Protein AF-A0A968C131-F1 (afdb_monomer)

Nearest PDB structures (foldseek):
  8gl3-assembly1_A  TM=4.587E-01  e=3.974E+00  synthetic construct
  5och-assembly2_C  TM=3.343E-01  e=6.095E+00  Homo sapiens

pLDDT: mean 92.66, std 5.35, range [63.91, 98.19]

Mean predicted aligned error: 4.72 Å

Structure (mmCIF, N/CA/C/O backbone):
data_AF-A0A968C131-F1
#
_entry.id   AF-A0A968C131-F1
#
loop_
_atom_site.group_PDB
_atom_site.id
_atom_site.type_symbol
_atom_site.label_atom_id
_atom_site.label_alt_id
_atom_site.label_comp_id
_atom_site.label_asym_id
_atom_site.label_entity_id
_atom_site.label_seq_id
_atom_site.pdbx_PDB_ins_code
_atom_site.Cartn_x
_atom_site.Cartn_y
_atom_site.Cartn_z
_atom_site.occupancy
_atom_site.B_iso_or_equiv
_atom_site.auth_seq_id
_atom_site.auth_comp_id
_atom_site.auth_asym_id
_atom_site.auth_atom_id
_atom_site.pdbx_PDB_model_num
ATOM 1 N N . MET A 1 1 ? 24.193 -21.769 -0.232 1.00 63.91 1 MET A N 1
ATOM 2 C CA . MET A 1 1 ? 23.272 -20.614 -0.210 1.00 63.91 1 MET A CA 1
ATOM 3 C C . MET A 1 1 ? 24.079 -19.351 -0.426 1.00 63.91 1 MET A C 1
ATOM 5 O O . MET A 1 1 ? 25.082 -19.165 0.255 1.00 63.91 1 MET A O 1
ATOM 9 N N . THR A 1 2 ? 23.688 -18.513 -1.377 1.00 88.88 2 THR A N 1
ATOM 10 C CA . THR A 1 2 ? 24.315 -17.201 -1.596 1.00 88.88 2 THR A CA 1
ATOM 11 C C . THR A 1 2 ? 23.949 -16.236 -0.457 1.00 88.88 2 THR A C 1
ATOM 13 O O . THR A 1 2 ? 22.943 -16.427 0.228 1.00 88.88 2 THR A O 1
ATOM 16 N N . ARG A 1 3 ? 24.737 -15.169 -0.236 1.00 86.69 3 ARG A N 1
ATOM 17 C CA . ARG A 1 3 ? 24.415 -14.142 0.787 1.00 86.69 3 ARG A CA 1
ATOM 18 C C . ARG A 1 3 ? 23.004 -13.564 0.605 1.00 86.69 3 ARG A C 1
ATOM 20 O O . ARG A 1 3 ? 22.317 -13.287 1.584 1.00 86.69 3 ARG A O 1
ATOM 27 N N . LEU A 1 4 ? 22.567 -13.436 -0.647 1.00 84.56 4 LEU A N 1
ATOM 28 C CA . LEU A 1 4 ? 21.263 -12.893 -1.026 1.00 84.56 4 LEU A CA 1
ATOM 29 C C . LEU A 1 4 ? 20.113 -13.856 -0.681 1.00 84.56 4 LEU A C 1
ATOM 31 O O . LEU A 1 4 ? 19.063 -13.423 -0.214 1.00 84.56 4 LEU A O 1
ATOM 35 N N . GLU A 1 5 ? 20.330 -15.166 -0.817 1.00 86.06 5 GLU A N 1
ATOM 36 C CA . GLU A 1 5 ? 19.371 -16.190 -0.381 1.00 86.06 5 GLU A CA 1
ATOM 37 C C . GLU A 1 5 ? 19.232 -16.251 1.139 1.00 86.06 5 GLU A C 1
ATOM 39 O O . GLU A 1 5 ? 18.123 -16.414 1.638 1.00 86.06 5 GLU A O 1
ATOM 44 N N . ILE A 1 6 ? 20.331 -16.090 1.884 1.00 88.94 6 ILE A N 1
ATOM 45 C CA . ILE A 1 6 ? 20.292 -16.052 3.354 1.00 88.94 6 ILE A CA 1
ATOM 46 C C . ILE A 1 6 ? 19.500 -14.828 3.825 1.00 88.94 6 ILE A C 1
ATOM 48 O O . ILE A 1 6 ? 18.618 -14.959 4.675 1.00 88.94 6 ILE A O 1
ATOM 52 N N . LEU A 1 7 ? 19.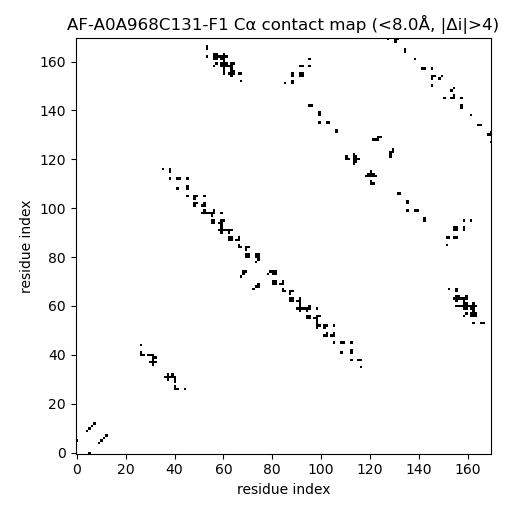770 -13.655 3.243 1.00 88.62 7 LEU A N 1
ATOM 53 C CA . LEU A 1 7 ? 19.018 -12.434 3.535 1.00 88.62 7 LEU A CA 1
ATOM 54 C C . LEU A 1 7 ? 17.524 -12.624 3.265 1.00 88.62 7 LEU A C 1
ATOM 56 O O . LEU A 1 7 ? 16.704 -12.414 4.156 1.00 88.62 7 LEU A O 1
ATOM 60 N N . ARG A 1 8 ? 17.173 -13.089 2.063 1.00 88.81 8 ARG A N 1
ATOM 61 C CA . ARG A 1 8 ? 15.778 -13.261 1.649 1.00 88.81 8 ARG A CA 1
ATOM 62 C C . ARG A 1 8 ? 15.033 -14.316 2.462 1.00 88.81 8 ARG A C 1
ATOM 64 O O . ARG A 1 8 ? 13.896 -14.083 2.845 1.00 88.81 8 ARG A O 1
ATOM 71 N N . ASN A 1 9 ? 15.646 -15.473 2.699 1.00 90.75 9 ASN A N 1
ATOM 72 C CA . ASN A 1 9 ? 14.935 -16.636 3.231 1.00 90.75 9 ASN A CA 1
ATOM 73 C C . ASN A 1 9 ? 15.041 -16.770 4.756 1.00 90.75 9 ASN A C 1
ATOM 75 O O . ASN A 1 9 ? 14.271 -17.523 5.343 1.00 90.75 9 ASN A O 1
ATOM 79 N N . ARG A 1 10 ? 15.999 -16.094 5.405 1.00 89.81 10 ARG A N 1
ATOM 80 C CA . ARG A 1 10 ? 16.173 -16.152 6.867 1.00 89.81 10 ARG A CA 1
ATOM 81 C C . ARG A 1 10 ? 16.062 -14.787 7.518 1.00 89.81 10 ARG A C 1
ATOM 83 O O . ARG A 1 10 ? 15.269 -14.631 8.437 1.00 89.81 10 ARG A O 1
ATOM 90 N N . VAL A 1 11 ? 16.819 -13.800 7.043 1.00 92.50 11 VAL A N 1
ATOM 91 C CA . VAL A 1 11 ? 16.893 -12.498 7.726 1.00 92.50 11 VAL A CA 1
ATOM 92 C C . VAL A 1 11 ? 15.590 -11.716 7.585 1.00 92.50 11 VAL A C 1
ATOM 94 O O . VAL A 1 11 ? 15.062 -11.269 8.596 1.00 92.50 11 VAL A O 1
ATOM 97 N N . LEU A 1 12 ? 15.038 -11.582 6.373 1.00 90.44 12 LEU A N 1
ATOM 98 C CA . LEU A 1 12 ? 13.797 -10.826 6.159 1.00 90.44 12 LEU A CA 1
ATOM 99 C C . LEU A 1 12 ? 12.588 -11.418 6.909 1.00 90.44 12 LEU A C 1
ATOM 101 O O . LEU A 1 12 ? 11.892 -10.643 7.561 1.00 90.44 12 LEU A O 1
ATOM 105 N N . PRO A 1 13 ? 12.337 -12.745 6.903 1.00 92.50 13 PRO A N 1
ATOM 106 C CA . PRO A 1 13 ? 11.244 -13.320 7.684 1.00 92.50 13 PRO A CA 1
ATOM 107 C C . PRO A 1 13 ? 11.437 -13.139 9.189 1.00 92.50 13 PRO A C 1
ATOM 109 O O . PRO A 1 13 ? 10.495 -12.764 9.879 1.00 92.50 13 PRO A O 1
ATOM 112 N N . VAL A 1 14 ? 12.656 -13.350 9.703 1.00 94.69 14 VAL A N 1
ATOM 113 C CA . VAL A 1 14 ? 12.953 -13.135 11.128 1.00 94.69 14 VAL A CA 1
ATOM 114 C C . VAL A 1 14 ? 12.742 -11.672 11.502 1.00 94.69 14 VAL A C 1
ATOM 116 O O . VAL A 1 14 ? 12.096 -11.392 12.505 1.00 94.69 14 VAL A O 1
ATOM 119 N N . LEU A 1 15 ? 13.218 -10.737 10.677 1.00 94.88 15 LEU A N 1
ATOM 120 C CA . LEU A 1 15 ? 13.002 -9.310 10.889 1.00 94.88 15 LEU A CA 1
ATOM 121 C C . LEU A 1 15 ? 11.507 -8.969 10.892 1.00 94.88 15 LEU A C 1
ATOM 123 O O . LEU A 1 15 ? 11.061 -8.252 11.779 1.00 94.88 15 LEU A O 1
ATOM 127 N N . ALA A 1 16 ? 10.725 -9.513 9.957 1.00 91.19 16 ALA A N 1
ATOM 128 C CA . ALA A 1 16 ? 9.278 -9.312 9.920 1.00 91.19 16 ALA A CA 1
ATOM 129 C C . ALA A 1 16 ? 8.594 -9.831 11.197 1.00 91.19 16 ALA A C 1
ATOM 131 O O . ALA A 1 16 ? 7.770 -9.124 11.772 1.00 91.19 16 ALA A O 1
ATOM 132 N N . VAL A 1 17 ? 8.975 -11.018 11.684 1.00 95.19 17 VAL A N 1
ATOM 133 C CA . VAL A 1 17 ? 8.458 -11.583 12.943 1.00 95.19 17 VAL A CA 1
ATOM 134 C C . VAL A 1 17 ? 8.838 -10.713 14.140 1.00 95.19 17 VAL A C 1
ATOM 136 O O . VAL A 1 17 ? 7.990 -10.439 14.985 1.00 95.19 17 VAL A O 1
ATOM 139 N N . VAL A 1 18 ? 10.084 -10.236 14.208 1.00 96.44 18 VAL A N 1
ATOM 140 C CA . VAL A 1 18 ? 10.550 -9.354 15.289 1.00 96.44 18 VAL A CA 1
ATOM 141 C C . VAL A 1 18 ? 9.798 -8.024 15.274 1.00 96.44 18 VAL A C 1
ATOM 143 O O . VAL A 1 18 ? 9.301 -7.599 16.313 1.00 96.44 18 VAL A O 1
ATOM 146 N N . LEU A 1 19 ? 9.657 -7.384 14.110 1.00 94.50 19 LEU A N 1
ATOM 147 C CA . LEU A 1 19 ? 8.907 -6.133 13.972 1.00 94.50 19 LEU A CA 1
ATOM 148 C C . LEU A 1 19 ? 7.429 -6.317 14.333 1.00 94.50 19 LEU A C 1
ATOM 150 O O . LEU A 1 19 ? 6.850 -5.464 15.001 1.00 94.50 19 LEU A O 1
ATOM 154 N N . PHE A 1 20 ? 6.831 -7.446 13.953 1.00 92.94 20 PHE A N 1
ATOM 155 C CA . PHE A 1 20 ? 5.462 -7.774 14.334 1.00 92.94 20 PHE A CA 1
ATOM 156 C C . PHE A 1 20 ? 5.321 -7.997 15.848 1.00 92.94 20 PHE A C 1
ATOM 158 O O . PHE A 1 20 ? 4.397 -7.469 16.461 1.00 92.94 20 PHE A O 1
ATOM 165 N N . ALA A 1 21 ? 6.258 -8.706 16.482 1.00 95.31 21 ALA A N 1
ATOM 166 C CA . ALA A 1 21 ? 6.269 -8.885 17.933 1.00 95.31 21 ALA A CA 1
ATOM 167 C C . ALA A 1 21 ? 6.432 -7.549 18.679 1.00 95.31 21 ALA A C 1
ATOM 169 O O . ALA A 1 21 ? 5.754 -7.318 19.678 1.00 95.31 21 ALA A O 1
ATOM 170 N N . LEU A 1 22 ? 7.280 -6.648 18.171 1.00 95.38 22 LEU A N 1
ATOM 171 C CA . LEU A 1 22 ? 7.435 -5.295 18.710 1.00 95.38 22 LEU A CA 1
ATOM 172 C C . LEU A 1 22 ? 6.153 -4.468 18.565 1.00 95.38 22 LEU A C 1
ATOM 174 O O . LEU A 1 22 ? 5.767 -3.792 19.516 1.00 95.38 22 LEU A O 1
ATOM 178 N N . LEU A 1 23 ? 5.466 -4.561 17.422 1.00 92.69 23 LEU A N 1
ATOM 179 C CA . LEU A 1 23 ? 4.158 -3.936 17.228 1.00 92.69 23 LEU A CA 1
ATOM 180 C C . LEU A 1 23 ? 3.145 -4.448 18.262 1.00 92.69 23 LEU A C 1
ATOM 182 O O . LEU A 1 23 ? 2.491 -3.641 18.917 1.00 92.69 23 LEU A O 1
ATOM 186 N N . LEU A 1 24 ? 3.039 -5.768 18.453 1.00 93.75 24 LEU A N 1
ATOM 187 C CA . LEU A 1 24 ? 2.142 -6.352 19.457 1.00 93.75 24 LEU A CA 1
ATOM 188 C C . LEU A 1 24 ? 2.486 -5.878 20.871 1.00 93.75 24 LEU A C 1
ATOM 190 O O . LEU A 1 24 ? 1.591 -5.498 21.625 1.00 93.75 24 LEU A O 1
ATOM 194 N N . LEU A 1 25 ? 3.775 -5.852 21.216 1.00 95.06 25 LEU A N 1
ATOM 195 C CA . LEU A 1 25 ? 4.245 -5.350 22.502 1.00 95.06 25 LEU A CA 1
ATOM 196 C C . LEU A 1 25 ? 3.827 -3.889 22.710 1.00 95.06 25 LEU A C 1
ATOM 198 O O . LEU A 1 25 ? 3.282 -3.554 23.759 1.00 95.06 25 LEU A O 1
ATOM 202 N N . TRP A 1 26 ? 4.020 -3.031 21.707 1.00 93.06 26 TRP A N 1
ATOM 203 C CA . TRP A 1 26 ? 3.604 -1.629 21.761 1.00 93.06 26 TRP A CA 1
ATOM 204 C C . TRP A 1 26 ? 2.095 -1.471 21.930 1.00 93.06 26 TRP A C 1
ATOM 206 O O . TRP A 1 26 ? 1.658 -0.679 22.760 1.00 93.06 26 TRP A O 1
ATOM 216 N N . VAL A 1 27 ? 1.293 -2.250 21.204 1.00 92.56 27 VAL A N 1
ATOM 217 C CA . VAL A 1 27 ? -0.171 -2.230 21.336 1.00 92.56 27 VAL A CA 1
ATOM 218 C C . VAL A 1 27 ? -0.597 -2.645 22.745 1.00 92.56 27 VAL A C 1
ATOM 220 O O . VAL A 1 27 ? -1.458 -2.003 23.343 1.00 92.56 27 VAL A O 1
ATOM 223 N N . VAL A 1 28 ? 0.022 -3.681 23.317 1.00 92.12 28 VAL A N 1
ATOM 224 C CA . VAL A 1 28 ? -0.281 -4.132 24.683 1.00 92.12 28 VAL A CA 1
ATOM 225 C C . VAL A 1 28 ? 0.093 -3.065 25.713 1.00 92.12 28 VAL A C 1
ATOM 227 O O . VAL A 1 28 ? -0.718 -2.779 26.595 1.00 92.12 28 VAL A O 1
ATOM 230 N N . LEU A 1 29 ? 1.266 -2.442 25.574 1.00 93.62 29 LEU A N 1
ATOM 231 C CA . LEU A 1 29 ? 1.776 -1.427 26.502 1.00 93.62 29 LEU A CA 1
ATOM 232 C C . LEU A 1 29 ? 1.134 -0.043 26.335 1.00 93.62 29 LEU A C 1
ATOM 234 O O . LEU A 1 29 ? 1.233 0.774 27.250 1.00 93.62 29 LEU A O 1
ATOM 238 N N . ALA A 1 30 ? 0.479 0.234 25.205 1.00 91.25 30 ALA A N 1
ATOM 239 C CA . ALA A 1 30 ? -0.197 1.505 24.980 1.00 91.25 30 ALA A CA 1
ATOM 240 C C . ALA A 1 30 ? -1.236 1.779 26.090 1.00 91.25 30 ALA A C 1
ATOM 242 O O . ALA A 1 30 ? -1.940 0.853 26.517 1.00 91.25 30 ALA A O 1
ATOM 243 N N . PRO A 1 31 ? -1.355 3.028 26.573 1.00 91.06 31 PRO A N 1
ATOM 244 C CA . PRO A 1 31 ? -2.298 3.366 27.630 1.00 91.06 31 PRO A CA 1
ATOM 245 C C . PRO A 1 31 ? -3.745 3.249 27.136 1.00 91.06 31 PRO A C 1
ATOM 247 O O . PRO A 1 31 ? -4.054 3.530 25.979 1.00 91.06 31 PRO A O 1
ATOM 250 N N . SER A 1 32 ? -4.639 2.825 28.027 1.00 92.19 32 SER A N 1
ATOM 251 C CA . SER A 1 32 ? -6.086 2.859 27.799 1.00 92.19 32 SER A CA 1
ATOM 252 C C . SER A 1 32 ? -6.656 4.235 28.139 1.00 92.19 32 SER A C 1
ATOM 254 O O . SER A 1 32 ? -6.241 4.841 29.127 1.00 92.19 32 SER A O 1
ATOM 256 N N . GLU A 1 33 ? -7.652 4.693 27.385 1.00 91.88 33 GLU A N 1
ATOM 257 C CA . GLU A 1 33 ? -8.360 5.946 27.675 1.00 91.88 33 GLU A CA 1
ATOM 258 C C . GLU A 1 33 ? -9.634 5.729 28.498 1.00 91.88 33 GLU A C 1
ATOM 260 O O . GLU A 1 33 ? -10.235 4.658 28.477 1.00 91.88 33 GLU A O 1
ATOM 265 N N . THR A 1 34 ? -10.100 6.775 29.183 1.00 88.31 34 THR A N 1
ATOM 266 C CA . THR A 1 34 ? -11.293 6.724 30.045 1.00 88.31 34 THR A CA 1
ATOM 267 C C . THR A 1 34 ? -12.597 6.472 29.287 1.00 88.31 34 THR A C 1
ATOM 269 O O . THR A 1 34 ? -13.509 5.879 29.853 1.00 88.31 34 THR A O 1
ATOM 272 N N . ARG A 1 35 ? -12.704 6.902 28.020 1.00 88.19 35 ARG A N 1
ATOM 273 C CA . ARG A 1 35 ? -13.924 6.728 27.207 1.00 88.19 35 ARG A CA 1
ATOM 274 C C . ARG A 1 35 ? -13.952 5.412 26.434 1.00 88.19 35 ARG A C 1
ATOM 276 O O . ARG A 1 35 ? -14.957 4.715 26.452 1.00 88.19 35 ARG A O 1
ATOM 283 N N . LEU A 1 36 ? -12.860 5.096 25.738 1.00 86.00 36 LEU A N 1
ATOM 284 C CA . LEU A 1 36 ? -12.769 3.944 24.830 1.00 86.00 36 LEU A CA 1
ATOM 285 C C . LEU A 1 36 ? -12.125 2.711 25.481 1.00 86.00 36 LEU A C 1
ATOM 287 O O . LEU A 1 36 ? -12.113 1.629 24.891 1.00 86.00 36 LEU A O 1
ATOM 291 N N . GLY A 1 37 ? -11.560 2.851 26.682 1.00 92.56 37 GLY A N 1
ATOM 292 C CA . GLY A 1 37 ? -10.843 1.777 27.356 1.00 92.56 37 GLY A CA 1
ATOM 293 C C . GLY A 1 37 ? -9.706 1.243 26.488 1.00 92.56 37 GLY A C 1
ATOM 294 O O . GLY A 1 37 ? -8.890 1.999 25.960 1.00 92.56 37 GLY A O 1
ATOM 295 N N . ASN A 1 38 ? -9.669 -0.078 26.311 1.00 92.69 38 ASN A N 1
ATOM 296 C CA . ASN A 1 38 ? -8.674 -0.749 25.474 1.00 92.69 38 ASN A CA 1
ATOM 297 C C . ASN A 1 38 ? -8.946 -0.634 23.964 1.00 92.69 38 ASN A C 1
ATOM 299 O O . ASN A 1 38 ? -8.032 -0.896 23.184 1.00 92.69 38 ASN A O 1
ATOM 303 N N . LEU A 1 39 ? -10.147 -0.227 23.528 1.00 92.69 39 LEU A N 1
ATOM 304 C CA . LEU A 1 39 ? -10.456 -0.102 22.096 1.00 92.69 39 LEU A CA 1
ATOM 305 C C . LEU A 1 39 ? -9.622 0.990 21.418 1.00 92.69 39 LEU A C 1
ATOM 307 O O . LEU A 1 39 ? -9.291 0.856 20.242 1.00 92.69 39 LEU A O 1
ATOM 311 N N . VAL A 1 40 ? -9.197 2.018 22.165 1.00 92.69 40 VAL A N 1
ATOM 312 C CA . VAL A 1 40 ? -8.322 3.087 21.650 1.00 92.69 40 VAL A CA 1
ATOM 313 C C . VAL A 1 40 ? -7.026 2.537 21.041 1.00 92.69 40 VAL A C 1
ATOM 315 O O . VAL A 1 40 ? -6.511 3.069 20.063 1.00 92.69 40 VAL A O 1
ATOM 318 N N . LYS A 1 41 ? -6.537 1.399 21.546 1.00 93.44 41 LYS A N 1
ATOM 319 C CA . LYS A 1 41 ? -5.335 0.731 21.035 1.00 93.44 41 LYS A CA 1
ATOM 320 C C . LYS A 1 41 ? -5.518 0.280 19.586 1.00 93.44 41 LYS A C 1
ATOM 322 O O . LYS A 1 41 ? -4.603 0.417 18.778 1.00 93.44 41 LYS A O 1
ATOM 327 N N . LEU A 1 42 ? -6.711 -0.208 19.240 1.00 92.50 42 LEU A N 1
ATOM 328 C CA . LEU A 1 42 ? -7.057 -0.572 17.865 1.00 92.50 42 LEU A CA 1
ATOM 329 C C . LEU A 1 42 ? -7.195 0.669 16.978 1.00 92.50 42 LEU A C 1
ATOM 331 O O . LEU A 1 42 ? -6.776 0.629 15.825 1.00 92.50 42 LEU A O 1
ATOM 335 N N . VAL A 1 43 ? -7.703 1.781 17.521 1.00 91.88 43 VAL A N 1
ATOM 336 C CA . VAL A 1 43 ? -7.761 3.072 16.814 1.00 91.88 43 VAL A CA 1
ATOM 337 C C . VAL A 1 43 ? -6.352 3.556 16.449 1.00 91.88 43 VAL A C 1
ATOM 339 O O . VAL A 1 43 ? -6.131 3.995 15.321 1.00 91.88 43 VAL A O 1
ATOM 342 N N . PHE A 1 44 ? -5.370 3.410 17.345 1.00 92.62 44 PHE A N 1
ATOM 343 C CA . PHE A 1 44 ? -3.974 3.746 17.042 1.00 92.62 44 PHE A CA 1
ATOM 344 C C . PHE A 1 44 ? -3.393 2.875 15.925 1.00 92.62 44 PHE A C 1
ATOM 346 O O . PHE A 1 44 ? -2.773 3.402 15.001 1.00 92.62 44 PHE A O 1
ATOM 353 N N . VAL A 1 45 ? -3.627 1.558 15.966 1.00 94.19 45 VAL A N 1
ATOM 354 C CA . VAL A 1 45 ? -3.190 0.643 14.897 1.00 94.19 45 VAL A CA 1
ATOM 355 C C . VAL A 1 45 ? -3.856 1.002 13.570 1.00 94.19 45 VAL A C 1
ATOM 357 O O . VAL A 1 45 ? -3.183 1.064 12.546 1.00 94.19 45 VAL A O 1
ATOM 360 N N . HIS A 1 46 ? -5.157 1.286 13.580 1.00 93.56 46 HIS A N 1
ATOM 361 C CA . HIS A 1 46 ? -5.895 1.749 12.410 1.00 93.56 46 HIS A CA 1
ATOM 362 C C . HIS A 1 46 ? -5.273 3.016 11.805 1.00 93.56 46 HIS A C 1
ATOM 364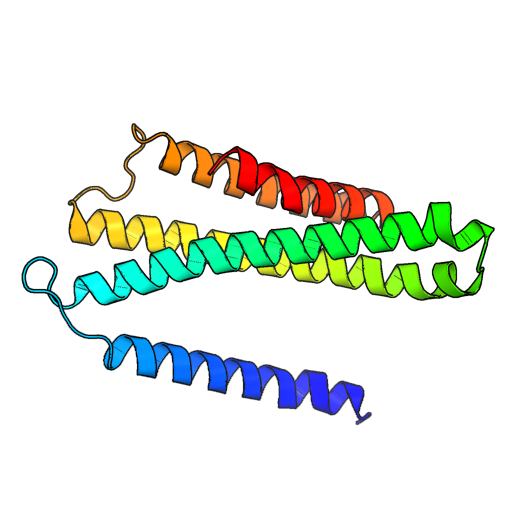 O O . HIS A 1 46 ? -4.976 3.036 10.611 1.00 93.56 46 HIS A O 1
ATOM 370 N N . GLY A 1 47 ? -5.005 4.037 12.625 1.00 93.62 47 GLY A N 1
ATOM 371 C CA . GLY A 1 47 ? -4.349 5.265 12.172 1.00 93.62 47 GLY A CA 1
ATOM 372 C C . GLY A 1 47 ? -2.957 5.005 11.589 1.00 93.62 47 GLY A C 1
ATOM 373 O O . GLY A 1 47 ? -2.626 5.510 10.518 1.00 93.62 47 GLY A O 1
ATOM 374 N N . ALA A 1 48 ? -2.158 4.158 12.242 1.00 95.12 48 ALA A N 1
ATOM 375 C CA . ALA A 1 48 ? -0.835 3.775 11.753 1.00 95.12 48 ALA A CA 1
ATOM 376 C C . ALA A 1 48 ? -0.892 3.026 10.410 1.00 95.12 48 ALA A C 1
ATOM 378 O O . ALA A 1 48 ? -0.013 3.214 9.566 1.00 95.12 48 ALA A O 1
ATOM 379 N N . LEU A 1 49 ? -1.921 2.203 10.1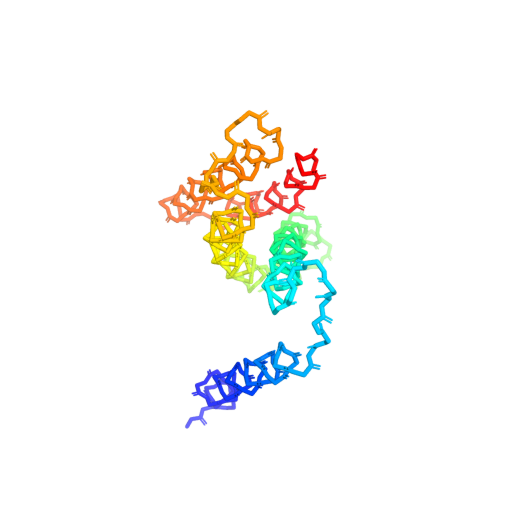87 1.00 96.31 49 LEU A N 1
ATOM 380 C CA . LEU A 1 49 ? -2.119 1.478 8.933 1.00 96.31 49 LEU A CA 1
ATOM 381 C C . LEU A 1 49 ? -2.423 2.419 7.761 1.00 96.31 49 LEU A C 1
ATOM 383 O O . LEU A 1 49 ? -1.869 2.199 6.686 1.00 96.31 49 LEU A O 1
ATOM 387 N N . VAL A 1 50 ? -3.215 3.483 7.963 1.00 95.88 50 VAL A N 1
ATOM 388 C CA . VAL A 1 50 ? -3.452 4.513 6.925 1.00 95.88 50 VAL A CA 1
ATOM 389 C C . VAL A 1 50 ? -2.129 5.105 6.462 1.00 95.88 50 VAL A C 1
ATOM 391 O O . VAL A 1 50 ? -1.798 5.048 5.279 1.00 95.88 50 VAL A O 1
ATOM 394 N N . TRP A 1 51 ? -1.339 5.624 7.406 1.00 96.62 51 TRP A N 1
ATOM 395 C CA . TRP A 1 51 ? -0.055 6.256 7.100 1.00 96.62 51 TRP A CA 1
ATOM 396 C C . TRP A 1 51 ? 0.924 5.276 6.464 1.00 96.62 51 TRP A C 1
ATOM 398 O O . TRP A 1 51 ? 1.595 5.618 5.495 1.00 96.62 51 TRP A O 1
ATOM 408 N N . SER A 1 52 ? 0.973 4.041 6.962 1.00 96.56 52 SER A N 1
ATOM 409 C CA . SER A 1 52 ? 1.825 2.995 6.394 1.00 96.56 52 SER A CA 1
ATOM 410 C C . SER A 1 52 ? 1.416 2.649 4.960 1.00 96.56 52 SER A C 1
ATOM 412 O O . SER A 1 52 ? 2.281 2.477 4.105 1.00 96.56 52 SER A O 1
ATOM 414 N N . GLY A 1 53 ? 0.112 2.583 4.676 1.00 96.81 53 GLY A N 1
ATOM 415 C CA . GLY A 1 53 ? -0.418 2.341 3.337 1.00 96.81 53 GLY A CA 1
ATOM 416 C C . GLY A 1 53 ? -0.090 3.481 2.375 1.00 96.81 53 GLY A C 1
ATOM 417 O O . GLY A 1 53 ? 0.445 3.230 1.296 1.00 96.81 53 GLY A O 1
ATOM 418 N N . LEU A 1 54 ? -0.320 4.730 2.791 1.00 97.31 54 LEU A N 1
ATOM 419 C CA . LEU A 1 54 ? 0.030 5.918 2.008 1.00 97.31 54 LEU A CA 1
ATOM 420 C C . LEU A 1 54 ? 1.536 5.988 1.725 1.00 97.31 54 LEU A C 1
ATOM 422 O O . LEU A 1 54 ? 1.937 6.189 0.582 1.00 97.31 54 LEU A O 1
ATOM 426 N N . LEU A 1 55 ? 2.383 5.747 2.731 1.00 97.69 55 LEU A N 1
ATOM 427 C CA . LEU A 1 55 ? 3.837 5.699 2.557 1.00 97.69 55 LEU A CA 1
ATOM 428 C C . LEU A 1 55 ? 4.266 4.578 1.605 1.00 97.69 55 LEU A C 1
ATOM 430 O O . LEU A 1 55 ? 5.125 4.800 0.752 1.00 97.69 55 LEU A O 1
ATOM 434 N N . ALA A 1 56 ? 3.671 3.389 1.710 1.00 97.50 56 ALA A N 1
ATOM 435 C CA . ALA A 1 56 ? 3.969 2.279 0.811 1.00 97.50 56 ALA A CA 1
ATOM 436 C C . ALA A 1 56 ? 3.581 2.605 -0.642 1.00 97.50 56 ALA A C 1
ATOM 438 O O . ALA A 1 56 ? 4.366 2.339 -1.557 1.00 97.50 56 ALA A O 1
ATOM 439 N N . PHE A 1 57 ? 2.423 3.239 -0.857 1.00 98.06 57 PHE A N 1
ATOM 440 C CA . PHE A 1 57 ? 2.025 3.751 -2.168 1.00 98.06 57 PHE A CA 1
ATOM 441 C C . PHE A 1 57 ? 3.007 4.805 -2.688 1.00 98.06 57 PHE A C 1
ATOM 443 O O . PHE A 1 57 ? 3.442 4.712 -3.836 1.00 98.06 57 PHE A O 1
ATOM 450 N N . THR A 1 58 ? 3.433 5.754 -1.849 1.00 98.19 58 THR A N 1
ATOM 451 C CA . THR A 1 58 ? 4.441 6.760 -2.214 1.00 98.19 58 THR A CA 1
ATOM 452 C C . THR A 1 58 ? 5.762 6.116 -2.624 1.00 98.19 58 THR A C 1
ATOM 454 O O . THR A 1 58 ? 6.340 6.501 -3.636 1.00 98.19 58 THR A O 1
ATOM 457 N N . ILE A 1 59 ? 6.243 5.112 -1.884 1.00 98.00 59 ILE A N 1
ATOM 458 C CA . ILE A 1 59 ? 7.477 4.386 -2.222 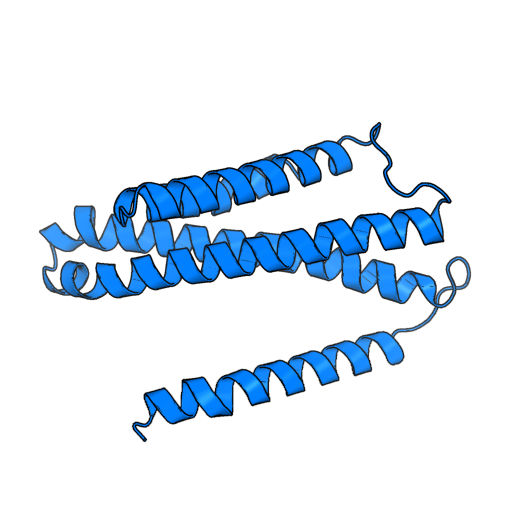1.00 98.00 59 ILE A CA 1
ATOM 459 C C . ILE A 1 59 ? 7.320 3.665 -3.564 1.00 98.00 59 ILE A C 1
ATOM 461 O O . ILE A 1 59 ? 8.221 3.734 -4.402 1.00 98.00 59 ILE A O 1
ATOM 465 N N . ALA A 1 60 ? 6.179 3.011 -3.800 1.00 97.81 60 ALA A N 1
ATOM 466 C CA . ALA A 1 60 ? 5.889 2.381 -5.083 1.00 97.81 60 ALA A CA 1
ATOM 467 C C . ALA A 1 60 ? 5.919 3.404 -6.227 1.00 97.81 60 ALA A C 1
ATOM 469 O O . ALA A 1 60 ? 6.579 3.173 -7.242 1.00 97.81 60 ALA A O 1
ATOM 470 N N . GLY A 1 61 ? 5.271 4.556 -6.042 1.00 97.69 61 GLY A N 1
ATOM 471 C CA . GLY A 1 61 ? 5.257 5.639 -7.018 1.00 97.69 61 GLY A CA 1
ATOM 472 C C . GLY A 1 61 ? 6.627 6.253 -7.264 1.00 97.69 61 GLY A C 1
ATOM 473 O O . GLY A 1 61 ? 7.003 6.448 -8.416 1.00 97.69 61 GLY A O 1
ATOM 474 N N . ALA A 1 62 ? 7.421 6.474 -6.218 1.00 97.69 62 ALA A N 1
ATOM 475 C CA . ALA A 1 62 ? 8.787 6.967 -6.341 1.00 97.69 62 ALA A CA 1
ATOM 476 C C . ALA A 1 62 ? 9.667 5.986 -7.128 1.00 97.69 62 ALA A C 1
ATOM 478 O O . ALA A 1 62 ? 10.365 6.394 -8.053 1.00 97.69 62 ALA A O 1
ATOM 479 N N . LEU A 1 63 ? 9.598 4.684 -6.828 1.00 96.81 63 LEU A N 1
ATOM 480 C CA . LEU A 1 63 ? 10.324 3.658 -7.583 1.00 96.81 63 LEU A CA 1
ATOM 481 C C . LEU A 1 63 ? 9.860 3.594 -9.045 1.00 96.81 63 LEU A C 1
ATOM 483 O O . LEU A 1 63 ? 10.697 3.492 -9.943 1.00 96.81 63 LEU A O 1
ATOM 487 N N . GLY A 1 64 ? 8.552 3.713 -9.291 1.00 96.31 64 GLY A N 1
ATOM 488 C CA . GLY A 1 64 ? 7.981 3.806 -10.633 1.00 96.31 64 GLY A CA 1
ATOM 489 C C . GLY A 1 64 ? 8.527 5.012 -11.399 1.00 96.31 64 GLY A C 1
ATOM 490 O O . GLY A 1 64 ? 9.063 4.862 -12.496 1.00 96.31 64 GLY A O 1
ATOM 491 N N . LEU A 1 65 ? 8.509 6.196 -10.790 1.00 96.62 65 LEU A N 1
ATOM 492 C CA . LEU A 1 65 ? 9.015 7.425 -11.398 1.00 96.62 65 LEU A CA 1
ATOM 493 C C . LEU A 1 65 ? 10.512 7.330 -11.706 1.00 96.62 65 LEU A C 1
ATOM 495 O O . LEU A 1 65 ? 10.935 7.627 -12.823 1.00 96.62 65 LEU A O 1
ATOM 499 N N . VAL A 1 66 ? 11.311 6.871 -10.739 1.00 94.88 66 VAL A N 1
ATOM 500 C CA . VAL A 1 66 ? 12.760 6.705 -10.906 1.00 94.88 66 VAL A CA 1
ATOM 501 C C . VAL A 1 66 ? 13.062 5.675 -11.995 1.00 94.88 66 VAL A C 1
ATOM 503 O O . VAL A 1 66 ? 13.975 5.889 -12.787 1.00 94.88 66 VAL A O 1
ATOM 506 N N . SER A 1 67 ? 12.282 4.594 -12.105 1.00 93.06 67 SER A N 1
ATOM 507 C CA . SER A 1 67 ? 12.459 3.594 -13.167 1.00 93.06 67 SER A CA 1
ATOM 508 C C . SER A 1 67 ? 12.194 4.161 -14.570 1.00 93.06 67 SER A C 1
ATOM 510 O O . SER A 1 67 ? 12.987 3.932 -15.487 1.00 93.06 67 SER A O 1
ATOM 512 N N . LEU A 1 68 ? 11.142 4.972 -14.730 1.00 94.12 68 LEU A N 1
ATOM 513 C CA . LEU A 1 68 ? 10.819 5.650 -15.989 1.00 94.12 68 LEU A CA 1
ATOM 514 C C . LEU A 1 68 ? 11.885 6.695 -16.342 1.00 94.12 68 LEU A C 1
ATOM 516 O O . LEU A 1 68 ? 12.387 6.718 -17.468 1.00 94.12 68 LEU A O 1
ATOM 520 N N . ALA A 1 69 ? 12.297 7.510 -15.368 1.00 92.75 69 ALA A N 1
ATOM 521 C CA . ALA A 1 69 ? 13.355 8.498 -15.548 1.00 92.75 69 ALA A CA 1
ATOM 522 C C . ALA A 1 69 ? 14.694 7.838 -15.921 1.00 92.75 69 ALA A C 1
ATOM 524 O O . ALA A 1 69 ? 15.367 8.299 -16.844 1.00 92.75 69 ALA A O 1
ATOM 525 N N . ALA A 1 70 ? 15.055 6.725 -15.273 1.00 90.25 70 ALA A N 1
ATOM 526 C CA . ALA A 1 70 ? 16.261 5.958 -15.578 1.00 90.25 70 ALA A CA 1
ATOM 527 C C . ALA A 1 70 ? 16.262 5.419 -17.018 1.00 90.25 70 ALA A C 1
ATOM 529 O O . ALA A 1 70 ? 17.295 5.437 -17.689 1.00 90.25 70 ALA A O 1
ATOM 530 N N . ARG A 1 71 ? 15.105 4.967 -17.517 1.00 86.19 71 ARG A N 1
ATOM 531 C CA . ARG A 1 71 ? 14.979 4.376 -18.855 1.00 86.19 71 ARG A CA 1
ATOM 532 C C . ARG A 1 71 ? 14.948 5.407 -19.985 1.00 86.19 71 ARG A C 1
ATOM 534 O O . ARG A 1 71 ? 15.601 5.178 -21.012 1.00 86.19 71 ARG A O 1
ATOM 541 N N . HIS A 1 72 ? 14.192 6.492 -19.810 1.00 87.06 72 HIS A N 1
ATOM 542 C CA . HIS A 1 72 ? 13.891 7.448 -20.884 1.00 87.06 72 HIS A CA 1
ATOM 543 C C . HIS A 1 72 ? 14.730 8.727 -20.831 1.00 87.06 72 HIS A C 1
ATOM 545 O O . HIS A 1 72 ? 15.145 9.203 -21.882 1.00 87.06 72 HIS A O 1
ATOM 551 N N . LEU A 1 73 ? 15.004 9.270 -19.640 1.00 85.31 73 LEU A N 1
ATOM 552 C CA . LEU A 1 73 ? 15.706 10.551 -19.492 1.00 85.31 73 LEU A CA 1
ATOM 553 C C . LEU A 1 73 ? 17.201 10.330 -19.253 1.00 85.31 73 LEU A C 1
ATOM 555 O O . LEU A 1 73 ? 18.043 10.739 -20.048 1.00 85.31 73 LEU A O 1
ATOM 559 N N . LEU A 1 74 ? 17.539 9.616 -18.179 1.00 79.38 74 LEU A N 1
ATOM 560 C CA . LEU A 1 74 ? 18.928 9.391 -17.778 1.00 79.38 74 LEU A CA 1
ATOM 561 C C . LEU A 1 74 ? 19.632 8.381 -18.682 1.00 79.38 74 LEU A C 1
ATOM 563 O O . LEU A 1 74 ? 20.840 8.473 -18.860 1.00 79.38 74 LEU A O 1
ATOM 567 N N . GLY A 1 75 ? 18.892 7.461 -19.304 1.00 75.19 75 GLY A N 1
ATOM 568 C CA . GLY A 1 75 ? 19.449 6.483 -20.238 1.00 75.19 75 GLY A CA 1
ATOM 569 C C . GLY A 1 75 ? 20.074 7.102 -21.495 1.00 75.19 75 GLY A C 1
ATOM 570 O O . GLY A 1 75 ? 20.917 6.457 -22.113 1.00 75.19 75 GLY A O 1
ATOM 571 N N . ALA A 1 76 ? 19.701 8.336 -21.855 1.00 75.44 76 ALA A N 1
ATOM 572 C CA . ALA A 1 76 ? 20.323 9.076 -22.955 1.00 75.44 76 ALA A CA 1
ATOM 573 C C . ALA A 1 76 ? 21.695 9.665 -22.575 1.00 75.44 76 ALA A C 1
ATOM 575 O O . ALA A 1 76 ? 22.549 9.835 -23.438 1.00 75.44 76 ALA A O 1
ATOM 576 N N . ILE A 1 77 ? 21.907 9.953 -21.286 1.00 83.00 77 ILE A N 1
ATOM 577 C CA . ILE A 1 77 ? 23.112 10.616 -20.760 1.00 83.00 77 ILE A CA 1
ATOM 578 C C . ILE A 1 77 ? 24.084 9.585 -20.163 1.00 83.00 77 ILE A C 1
ATOM 580 O O . ILE A 1 77 ? 25.296 9.691 -20.321 1.00 83.00 77 ILE A O 1
ATOM 584 N N . ALA A 1 78 ? 23.555 8.560 -19.493 1.00 81.94 78 ALA A N 1
ATOM 585 C CA . ALA A 1 78 ? 24.301 7.516 -18.805 1.00 81.94 78 ALA A CA 1
ATOM 586 C C . ALA A 1 78 ? 23.690 6.134 -19.118 1.00 81.94 78 ALA A C 1
ATOM 588 O O . ALA A 1 78 ? 22.725 5.720 -18.468 1.00 81.94 78 ALA A O 1
ATOM 589 N N . PRO A 1 79 ? 24.263 5.364 -20.062 1.00 79.62 79 PRO A N 1
ATOM 590 C CA . PRO A 1 79 ? 23.743 4.050 -20.457 1.00 79.62 79 PRO A CA 1
ATOM 591 C C . PRO A 1 79 ? 23.628 3.054 -19.291 1.00 79.62 79 PRO A C 1
ATOM 593 O O . PRO A 1 79 ? 22.737 2.205 -19.280 1.00 79.62 79 PRO A O 1
ATOM 596 N N . ALA A 1 80 ? 24.481 3.200 -18.271 1.00 80.50 80 ALA A N 1
ATOM 597 C CA . ALA A 1 80 ? 24.437 2.411 -17.039 1.00 80.50 80 ALA A CA 1
ATOM 598 C C . ALA A 1 80 ? 23.145 2.623 -16.219 1.00 80.50 80 ALA A C 1
ATOM 600 O O . ALA A 1 80 ? 22.706 1.726 -15.504 1.00 80.50 80 ALA A O 1
ATOM 601 N N . A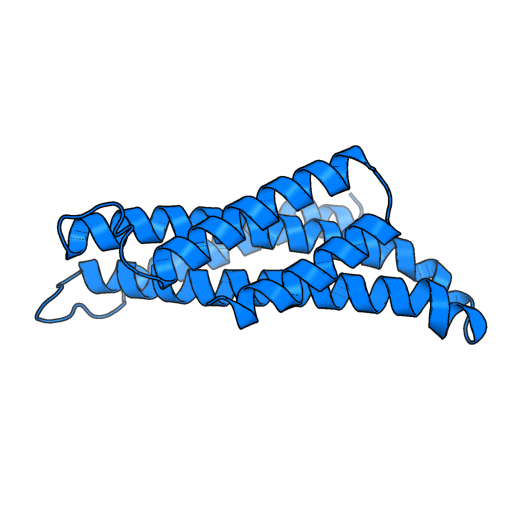LA A 1 81 ? 22.466 3.769 -16.336 1.00 75.94 81 ALA A N 1
ATOM 602 C CA . ALA A 1 81 ? 21.172 3.968 -15.677 1.00 75.94 81 ALA A CA 1
ATOM 603 C C . ALA A 1 81 ? 20.101 3.022 -16.251 1.00 75.94 81 ALA A C 1
ATOM 605 O O . ALA A 1 81 ? 19.278 2.473 -15.515 1.00 75.94 81 ALA A O 1
ATOM 606 N N . ARG A 1 82 ? 20.163 2.747 -17.562 1.00 79.38 82 ARG A N 1
ATOM 607 C CA . ARG A 1 82 ? 19.225 1.850 -18.249 1.00 79.38 82 ARG A CA 1
ATOM 608 C C . ARG A 1 82 ? 19.385 0.396 -17.794 1.00 79.38 82 ARG A C 1
ATOM 610 O O . ARG A 1 82 ? 18.391 -0.324 -17.736 1.00 79.38 82 ARG A O 1
ATOM 617 N N . THR A 1 83 ? 20.589 -0.029 -17.401 1.00 81.62 83 THR A N 1
ATOM 618 C CA . THR A 1 83 ? 20.821 -1.395 -16.898 1.00 81.62 83 THR A CA 1
ATOM 619 C C . THR A 1 83 ? 20.205 -1.646 -15.521 1.00 81.62 83 THR A C 1
ATOM 621 O O . THR A 1 83 ? 19.892 -2.790 -15.200 1.00 81.62 83 THR A O 1
ATOM 624 N N . HIS A 1 84 ? 19.974 -0.601 -14.718 1.00 82.25 84 HIS A N 1
ATOM 625 C CA . HIS A 1 84 ? 19.343 -0.723 -13.397 1.00 82.25 84 HIS A CA 1
ATOM 626 C C . HIS A 1 84 ? 17.810 -0.609 -13.424 1.00 82.25 84 HIS A C 1
ATOM 628 O O . HIS A 1 84 ? 17.153 -1.047 -12.476 1.00 82.25 84 HIS A O 1
ATOM 634 N N . ALA A 1 85 ? 17.223 -0.089 -14.509 1.00 82.38 85 ALA A N 1
ATOM 635 C CA . ALA A 1 85 ? 15.774 0.081 -14.645 1.00 82.38 85 ALA A CA 1
ATOM 636 C C . ALA A 1 85 ? 14.956 -1.208 -14.381 1.00 82.38 85 ALA A C 1
ATOM 638 O O . ALA A 1 85 ? 13.984 -1.125 -13.632 1.00 82.38 85 ALA A O 1
ATOM 639 N N . PRO A 1 86 ? 15.355 -2.413 -14.852 1.00 86.25 86 PRO A N 1
ATOM 640 C CA . PRO A 1 86 ? 14.627 -3.657 -14.563 1.00 86.25 86 PRO A CA 1
ATOM 641 C C . PRO A 1 86 ? 14.489 -3.976 -13.069 1.00 86.25 86 PRO A C 1
ATOM 643 O O . PRO A 1 86 ? 13.473 -4.518 -12.634 1.00 86.25 86 PRO A O 1
ATOM 646 N N . VAL A 1 87 ? 15.501 -3.645 -12.262 1.00 89.44 87 VAL A N 1
ATOM 647 C CA . VAL A 1 87 ? 15.456 -3.863 -10.808 1.00 89.44 87 VAL A CA 1
ATOM 648 C C . VAL A 1 87 ? 14.486 -2.880 -10.158 1.00 89.44 87 VAL A C 1
ATOM 650 O O . VAL A 1 87 ? 13.702 -3.277 -9.298 1.00 89.44 87 VAL A O 1
ATOM 653 N N . LEU A 1 88 ? 14.489 -1.623 -10.609 1.00 90.44 88 LEU A N 1
ATOM 654 C CA . LEU A 1 88 ? 13.578 -0.587 -10.124 1.00 90.44 88 LEU A CA 1
ATOM 655 C C . LEU A 1 88 ? 12.119 -0.888 -10.486 1.00 90.44 88 LEU A C 1
ATOM 657 O O . LEU A 1 88 ? 11.255 -0.732 -9.630 1.00 90.44 88 LEU A O 1
ATOM 661 N N . TYR A 1 89 ? 11.848 -1.406 -11.691 1.00 92.00 89 TYR A N 1
ATOM 662 C CA . TYR A 1 89 ? 10.508 -1.851 -12.095 1.00 92.00 89 TYR A CA 1
ATOM 663 C C . TYR A 1 89 ? 9.971 -2.957 -11.183 1.00 92.00 89 TYR A C 1
ATOM 665 O O . TYR A 1 89 ? 8.851 -2.871 -10.676 1.00 92.00 89 TYR A O 1
ATOM 673 N N . ARG A 1 90 ? 10.793 -3.975 -10.897 1.00 92.38 90 ARG A N 1
ATOM 674 C CA . ARG A 1 90 ? 10.428 -5.041 -9.947 1.00 92.38 90 ARG A CA 1
ATOM 675 C C . ARG A 1 90 ? 10.220 -4.492 -8.537 1.00 92.38 90 ARG A C 1
ATOM 677 O O . ARG A 1 90 ? 9.295 -4.921 -7.851 1.00 92.38 90 ARG A O 1
ATOM 684 N N . GLY A 1 91 ? 11.051 -3.532 -8.130 1.00 93.12 91 GLY A N 1
ATOM 685 C CA . GLY A 1 91 ? 10.906 -2.793 -6.880 1.00 93.12 91 GLY A CA 1
ATOM 686 C C . GLY A 1 91 ? 9.546 -2.103 -6.787 1.00 93.12 91 GLY A C 1
ATOM 687 O O . GLY A 1 91 ? 8.798 -2.382 -5.854 1.00 93.12 91 GLY A O 1
ATOM 688 N N . ALA A 1 92 ? 9.189 -1.291 -7.785 1.00 95.25 92 ALA A N 1
ATOM 689 C CA . ALA A 1 92 ? 7.907 -0.593 -7.870 1.00 95.25 92 ALA A CA 1
ATOM 690 C C . ALA A 1 92 ? 6.715 -1.561 -7.811 1.00 95.25 92 ALA A C 1
ATOM 692 O O . ALA A 1 92 ? 5.793 -1.354 -7.024 1.00 95.25 92 ALA A O 1
ATOM 693 N N . ALA A 1 93 ? 6.771 -2.670 -8.557 1.00 95.06 93 ALA A N 1
ATOM 694 C CA . ALA A 1 93 ? 5.729 -3.696 -8.536 1.00 95.06 93 ALA A CA 1
ATOM 695 C C . ALA A 1 93 ? 5.582 -4.354 -7.151 1.00 95.06 93 ALA A C 1
ATOM 697 O O . ALA A 1 93 ? 4.468 -4.539 -6.660 1.00 95.06 93 ALA A O 1
ATOM 698 N N . SER A 1 94 ? 6.702 -4.693 -6.502 1.00 95.19 94 SER A N 1
ATOM 699 C CA . SER A 1 94 ? 6.695 -5.301 -5.165 1.00 95.19 94 SER A CA 1
ATOM 700 C C . SER A 1 94 ? 6.205 -4.336 -4.081 1.00 95.19 94 SER A C 1
ATOM 702 O O . SER A 1 94 ? 5.402 -4.729 -3.236 1.00 95.19 94 SER A O 1
ATOM 704 N N . ALA A 1 95 ? 6.612 -3.065 -4.146 1.00 96.19 95 ALA A N 1
ATOM 705 C CA . ALA A 1 95 ? 6.135 -2.011 -3.260 1.00 96.19 95 ALA A CA 1
ATOM 706 C C . ALA A 1 95 ? 4.641 -1.731 -3.474 1.00 96.19 95 ALA A C 1
ATOM 708 O O . ALA A 1 95 ? 3.910 -1.585 -2.501 1.00 96.19 95 ALA A O 1
ATOM 709 N N . GLY A 1 96 ? 4.163 -1.735 -4.723 1.00 96.94 96 GLY A N 1
ATOM 710 C CA . GLY A 1 96 ? 2.742 -1.580 -5.041 1.00 96.94 96 GLY A CA 1
ATOM 711 C C . GLY A 1 96 ? 1.886 -2.717 -4.478 1.00 96.94 96 GLY A C 1
ATOM 712 O O . GLY A 1 96 ? 0.831 -2.464 -3.901 1.00 96.94 96 GLY A O 1
ATOM 713 N N . LEU A 1 97 ? 2.363 -3.964 -4.564 1.00 97.44 97 LEU A N 1
ATOM 714 C CA . LEU A 1 97 ? 1.702 -5.101 -3.918 1.00 97.44 97 LEU A CA 1
ATOM 715 C C . LEU A 1 97 ? 1.698 -4.962 -2.389 1.00 97.44 97 LEU A C 1
ATOM 717 O O . LEU A 1 97 ? 0.671 -5.197 -1.758 1.00 97.44 97 LEU A O 1
ATOM 721 N N . ALA A 1 98 ? 2.825 -4.570 -1.790 1.00 96.62 98 ALA A N 1
ATOM 722 C CA . ALA A 1 98 ? 2.902 -4.337 -0.350 1.00 96.62 98 ALA A CA 1
ATOM 723 C C . ALA A 1 98 ? 1.918 -3.242 0.094 1.00 96.62 98 ALA A C 1
ATOM 725 O O . ALA A 1 98 ? 1.195 -3.435 1.069 1.00 96.62 98 ALA A O 1
ATOM 726 N N . ALA A 1 99 ? 1.828 -2.141 -0.657 1.00 97.81 99 ALA A N 1
ATOM 727 C CA . ALA A 1 99 ? 0.876 -1.066 -0.409 1.00 97.81 99 ALA A CA 1
ATOM 728 C C . ALA A 1 99 ? -0.576 -1.555 -0.480 1.00 97.81 99 ALA A C 1
ATOM 730 O O . ALA A 1 99 ? -1.352 -1.276 0.429 1.00 97.81 99 ALA A O 1
ATOM 731 N N . LEU A 1 100 ? -0.925 -2.357 -1.493 1.00 98.19 100 LEU A N 1
ATOM 732 C CA . LEU A 1 100 ? -2.251 -2.970 -1.609 1.00 98.19 100 LEU A CA 1
ATOM 733 C C . LEU A 1 100 ? -2.577 -3.867 -0.405 1.00 98.19 100 LEU A C 1
ATOM 735 O O . LEU A 1 100 ? -3.667 -3.766 0.149 1.00 98.19 100 LEU A O 1
ATOM 739 N N . ILE A 1 101 ? -1.639 -4.712 0.034 1.00 97.88 101 ILE A N 1
ATOM 740 C CA . ILE A 1 101 ? -1.830 -5.585 1.205 1.00 97.88 101 ILE A CA 1
ATOM 741 C C . ILE A 1 101 ? -2.064 -4.755 2.473 1.00 97.88 101 ILE A C 1
ATOM 743 O O . ILE A 1 101 ? -2.989 -5.041 3.233 1.00 97.88 101 ILE A O 1
ATOM 747 N N . VAL A 1 102 ? -1.258 -3.711 2.692 1.00 97.31 102 VAL A N 1
ATOM 748 C CA . VAL A 1 102 ? -1.424 -2.807 3.840 1.00 97.31 102 VAL A CA 1
ATOM 749 C C . VAL A 1 102 ? -2.760 -2.071 3.761 1.00 97.31 102 VAL A C 1
ATOM 751 O O . VAL A 1 102 ? -3.446 -1.961 4.774 1.00 97.31 102 VAL A O 1
ATOM 754 N N . TRP A 1 103 ? -3.175 -1.628 2.573 1.00 97.94 103 TRP A N 1
ATOM 755 C CA . TRP A 1 103 ? -4.458 -0.953 2.382 1.00 97.94 103 TRP A CA 1
ATOM 756 C C . TRP A 1 103 ? -5.647 -1.882 2.650 1.00 97.94 103 TRP A C 1
ATOM 758 O O . TRP A 1 103 ? -6.602 -1.481 3.307 1.00 97.94 103 TRP A O 1
ATOM 768 N N . ILE A 1 104 ? -5.578 -3.149 2.227 1.00 98.12 104 ILE A N 1
ATOM 769 C CA . ILE A 1 104 ? -6.584 -4.169 2.568 1.00 98.12 104 ILE A CA 1
ATOM 770 C C . ILE A 1 104 ? -6.662 -4.353 4.088 1.00 98.12 104 ILE A C 1
ATOM 772 O O . ILE A 1 104 ? -7.754 -4.334 4.657 1.00 98.12 104 ILE A O 1
ATOM 776 N N . ALA A 1 105 ? -5.514 -4.491 4.759 1.00 97.06 105 ALA A N 1
ATOM 777 C CA . ALA A 1 105 ? -5.464 -4.610 6.215 1.00 97.06 105 ALA A CA 1
ATOM 778 C C . ALA A 1 105 ? -6.044 -3.366 6.911 1.00 97.06 105 ALA A C 1
ATOM 780 O O . ALA A 1 105 ? -6.776 -3.494 7.893 1.00 97.06 105 ALA A O 1
ATOM 781 N N . TYR A 1 106 ? -5.771 -2.173 6.376 1.00 96.69 106 TYR A N 1
ATOM 782 C CA . TYR A 1 106 ? -6.376 -0.921 6.816 1.00 96.69 106 TYR A CA 1
ATOM 783 C C . TYR A 1 106 ? -7.904 -0.944 6.680 1.00 96.69 106 TYR A C 1
ATOM 785 O O . TYR A 1 106 ? -8.583 -0.662 7.664 1.00 96.69 106 TYR A O 1
ATOM 793 N N . VAL A 1 107 ? -8.460 -1.317 5.521 1.00 96.31 107 VAL A N 1
ATOM 794 C CA . VAL A 1 107 ? -9.920 -1.359 5.313 1.00 96.31 107 VAL A CA 1
ATOM 795 C C . VAL A 1 107 ? -10.589 -2.330 6.286 1.00 96.31 107 VAL A C 1
ATOM 797 O O . VAL A 1 107 ? -11.571 -1.968 6.932 1.00 96.31 107 VAL A O 1
ATOM 800 N N . ILE A 1 108 ? -10.027 -3.528 6.467 1.00 96.25 108 ILE A N 1
ATOM 801 C CA . ILE A 1 108 ? -10.540 -4.512 7.434 1.00 96.25 108 ILE A CA 1
ATOM 802 C C . ILE A 1 108 ? -10.484 -3.949 8.861 1.00 96.25 108 ILE A C 1
ATOM 804 O O . ILE A 1 108 ? -11.463 -4.032 9.604 1.00 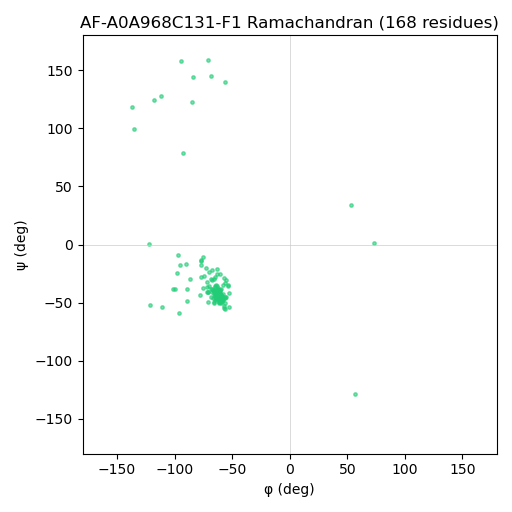96.25 108 ILE A O 1
ATOM 808 N N . SER A 1 109 ? -9.357 -3.336 9.235 1.00 95.12 109 SER A N 1
ATOM 809 C CA . SER A 1 109 ? -9.190 -2.682 10.535 1.00 95.12 109 SER A CA 1
ATOM 810 C C . SER A 1 109 ? -10.199 -1.547 10.729 1.00 95.12 109 SER A C 1
ATOM 812 O O . SER A 1 109 ? -10.811 -1.444 11.786 1.00 95.12 109 SER A O 1
ATOM 814 N N . SER A 1 110 ? -10.446 -0.742 9.693 1.00 94.00 110 SER A N 1
ATOM 815 C CA . SER A 1 110 ? -11.455 0.317 9.698 1.00 94.00 110 SER A CA 1
ATOM 816 C C . SER A 1 110 ? -12.844 -0.229 9.991 1.00 94.00 110 SER A C 1
ATOM 818 O O . SER A 1 110 ? -13.527 0.306 10.854 1.00 94.00 110 SER A O 1
ATOM 820 N N . MET A 1 111 ? -13.254 -1.306 9.320 1.00 94.25 111 MET A N 1
ATOM 821 C CA . MET A 1 111 ? -14.565 -1.917 9.550 1.00 94.25 111 MET A CA 1
ATOM 822 C C . MET A 1 111 ? -14.709 -2.430 10.987 1.00 94.25 111 MET A C 1
ATOM 824 O O . MET A 1 111 ? -15.732 -2.207 11.636 1.00 94.25 111 MET A O 1
ATOM 828 N N . ALA A 1 112 ? -13.667 -3.087 11.505 1.00 94.00 112 ALA A N 1
ATOM 829 C CA . ALA A 1 112 ? -13.656 -3.609 12.866 1.00 94.00 112 ALA A CA 1
ATOM 830 C C . ALA A 1 112 ? -13.705 -2.486 13.913 1.00 94.00 112 ALA A C 1
ATOM 832 O O . ALA A 1 112 ? -14.536 -2.521 14.819 1.00 94.00 112 ALA A O 1
ATOM 833 N N . VAL A 1 113 ? -12.847 -1.470 13.782 1.00 93.12 113 VAL A N 1
ATOM 834 C CA . VAL A 1 113 ? -12.774 -0.345 14.724 1.00 93.12 113 VAL A CA 1
ATOM 835 C C . VAL A 1 113 ? -14.067 0.461 14.711 1.00 93.12 113 VAL A C 1
ATOM 837 O O . VAL A 1 113 ? -14.596 0.762 15.783 1.00 93.12 113 VAL A O 1
ATOM 840 N N . THR A 1 114 ? -14.617 0.768 13.534 1.00 92.69 114 THR A N 1
ATOM 841 C CA . THR A 1 114 ? -15.886 1.496 13.432 1.00 92.69 114 THR A CA 1
ATOM 842 C C . THR A 1 114 ? -17.037 0.684 14.025 1.00 92.69 114 THR A C 1
ATOM 844 O O . THR A 1 114 ? -17.795 1.221 14.832 1.00 92.69 114 THR A O 1
ATOM 847 N N . GLY A 1 115 ? -17.118 -0.617 13.728 1.00 94.00 115 GLY A N 1
ATOM 848 C CA . GLY A 1 115 ? -18.155 -1.495 14.275 1.00 94.00 115 GLY A CA 1
ATOM 849 C C . GLY A 1 115 ? -18.112 -1.592 15.799 1.00 94.00 115 GLY A C 1
ATOM 850 O O . GLY A 1 115 ? -19.141 -1.446 16.453 1.00 94.00 115 GLY A O 1
ATOM 851 N N . LEU A 1 116 ? -16.920 -1.776 16.372 1.00 92.94 116 LEU A N 1
ATOM 852 C CA . LEU A 1 116 ? -16.737 -1.902 17.821 1.00 92.94 116 LEU A CA 1
ATOM 853 C C . LEU A 1 116 ? -16.944 -0.584 18.572 1.00 92.94 116 LEU A C 1
ATOM 855 O O . LEU A 1 116 ? -17.379 -0.602 19.720 1.00 92.94 116 LEU A O 1
ATOM 859 N N . THR A 1 117 ? -16.616 0.546 17.948 1.00 90.31 117 THR A N 1
ATOM 860 C CA . THR A 1 117 ? -16.677 1.856 18.612 1.00 90.31 117 THR A CA 1
ATOM 861 C C . THR A 1 117 ? -18.045 2.514 18.464 1.00 90.31 117 THR A C 1
ATOM 863 O O . THR A 1 117 ? -18.531 3.147 19.396 1.00 90.31 117 THR A O 1
ATOM 866 N N . TRP A 1 118 ? -18.669 2.370 17.294 1.00 89.06 118 TRP A N 1
ATOM 867 C CA . TRP A 1 118 ? -19.845 3.148 16.899 1.00 89.06 118 TRP A CA 1
ATOM 868 C C . TRP A 1 118 ? -21.063 2.287 16.548 1.00 89.06 118 TRP A C 1
ATOM 870 O O . TRP A 1 118 ? -22.096 2.831 16.173 1.00 89.06 118 TRP A O 1
ATOM 880 N N . GLY A 1 119 ? -20.963 0.955 16.630 1.00 91.88 119 GLY A N 1
ATOM 881 C CA . GLY A 1 119 ? -22.067 0.032 16.329 1.00 91.88 119 GLY A CA 1
ATOM 882 C C . GLY A 1 119 ? -22.401 -0.114 14.839 1.00 91.88 119 GLY A C 1
ATOM 883 O O . GLY A 1 119 ? -23.305 -0.866 14.487 1.00 91.88 119 GLY A O 1
ATOM 884 N N . GLN A 1 120 ? -21.662 0.566 13.958 1.00 92.75 120 GLN A N 1
ATOM 885 C CA . GLN A 1 120 ? -21.821 0.517 12.505 1.00 92.75 120 GLN A CA 1
ATOM 886 C C . GLN A 1 120 ? -20.546 -0.024 11.854 1.00 92.75 120 GLN A C 1
ATOM 888 O O . GLN A 1 120 ? -19.457 0.498 12.066 1.00 92.75 120 GLN A O 1
ATOM 893 N N . VAL A 1 121 ? -20.661 -1.087 11.058 1.00 90.62 121 VAL A N 1
ATOM 894 C CA . VAL A 1 121 ? -19.483 -1.730 10.444 1.00 90.62 121 VAL A CA 1
ATOM 895 C C . VAL A 1 121 ? -18.935 -0.898 9.281 1.00 90.62 121 VAL A C 1
ATOM 897 O O . VAL A 1 121 ? -17.724 -0.806 9.106 1.00 90.62 121 VAL A O 1
ATOM 900 N N . ILE A 1 122 ? -19.814 -0.275 8.491 1.00 92.38 122 ILE A N 1
ATOM 901 C CA . ILE A 1 122 ? -19.432 0.593 7.373 1.00 92.38 122 ILE A CA 1
ATOM 902 C C . ILE A 1 122 ? -20.326 1.832 7.385 1.00 92.38 122 ILE A C 1
ATOM 904 O O . ILE A 1 122 ? -21.540 1.717 7.232 1.00 92.38 122 ILE A O 1
ATOM 908 N N . ALA A 1 123 ? -19.715 3.004 7.544 1.00 91.00 123 ALA A N 1
ATOM 909 C CA . ALA A 1 123 ? -20.398 4.293 7.512 1.00 91.00 123 ALA A CA 1
ATOM 910 C C . ALA A 1 123 ? -20.359 4.871 6.085 1.00 91.00 123 ALA A C 1
ATOM 912 O O . ALA A 1 123 ? -19.515 5.705 5.765 1.00 91.00 123 ALA A O 1
ATOM 913 N N . TRP A 1 124 ? -21.228 4.380 5.195 1.00 90.56 124 TRP A N 1
ATOM 914 C CA . TRP A 1 124 ? -21.218 4.744 3.766 1.00 90.56 124 TRP A CA 1
ATOM 915 C C . TRP A 1 124 ? -21.438 6.234 3.489 1.00 90.56 124 TRP A C 1
ATOM 917 O O . TRP A 1 124 ? -20.973 6.732 2.464 1.00 90.56 124 TRP A O 1
ATOM 927 N N . ASP A 1 125 ? -22.107 6.939 4.398 1.00 91.00 125 ASP A N 1
ATOM 928 C CA . ASP A 1 125 ? -22.385 8.373 4.280 1.00 91.00 125 ASP A 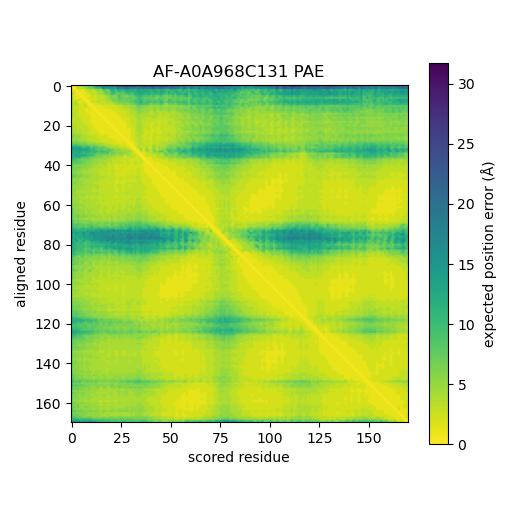CA 1
ATOM 929 C C . ASP A 1 125 ? -21.150 9.245 4.555 1.00 91.00 125 ASP A C 1
ATOM 931 O O . ASP A 1 125 ? -21.158 10.447 4.296 1.00 91.00 125 ASP A O 1
ATOM 935 N N . GLU A 1 126 ? -20.064 8.659 5.067 1.00 90.88 126 GLU A N 1
ATOM 936 C CA . GLU A 1 126 ? -18.836 9.389 5.342 1.00 90.88 126 GLU A CA 1
ATOM 937 C C . GLU A 1 126 ? -17.953 9.487 4.084 1.00 90.88 126 GLU A C 1
ATOM 939 O O . GLU A 1 126 ? -17.500 8.455 3.572 1.00 90.88 126 GLU A O 1
ATOM 944 N N . PRO A 1 127 ? -17.590 10.704 3.627 1.00 92.19 127 PRO A N 1
ATOM 945 C CA . PRO A 1 127 ? -16.743 10.888 2.444 1.00 92.19 127 PRO A CA 1
ATOM 946 C C . PRO A 1 127 ? -15.422 10.109 2.508 1.00 92.19 127 PRO A C 1
ATOM 948 O O . PRO A 1 127 ? -14.981 9.541 1.511 1.00 92.19 127 PRO A O 1
ATOM 951 N N . ARG A 1 128 ? -14.825 9.996 3.702 1.00 89.88 128 ARG A N 1
ATOM 952 C CA . ARG A 1 128 ? -13.584 9.233 3.926 1.00 89.88 128 ARG A CA 1
ATOM 953 C C . ARG A 1 128 ? -13.733 7.730 3.663 1.00 89.88 128 ARG A C 1
ATOM 955 O O . ARG A 1 128 ? -12.800 7.098 3.183 1.00 89.88 128 ARG A O 1
ATOM 962 N N . VAL A 1 129 ? -14.893 7.140 3.965 1.00 92.69 129 VAL A N 1
ATOM 963 C CA . VAL A 1 129 ? -15.142 5.705 3.739 1.00 92.69 129 VAL A CA 1
ATOM 964 C C . VAL A 1 129 ? -15.265 5.442 2.243 1.00 92.69 129 VAL A C 1
ATOM 966 O O . VAL A 1 129 ? -14.685 4.483 1.730 1.00 92.69 129 VAL A O 1
ATOM 969 N N . GLN A 1 130 ? -15.953 6.338 1.533 1.00 94.38 130 GLN A N 1
ATOM 970 C CA . GLN A 1 130 ? -16.068 6.295 0.078 1.00 94.38 130 GLN A CA 1
ATOM 971 C C . GLN A 1 130 ? -14.692 6.437 -0.589 1.00 94.38 130 GLN A C 1
ATOM 973 O O . GLN A 1 130 ? -14.330 5.606 -1.421 1.00 94.38 130 GLN A O 1
ATOM 978 N N . ALA A 1 131 ? -13.893 7.421 -0.165 1.00 94.94 131 ALA A N 1
ATOM 979 C CA . ALA A 1 131 ? -12.510 7.623 -0.599 1.00 94.94 131 ALA A CA 1
ATOM 980 C C . ALA A 1 131 ? -11.658 6.355 -0.433 1.00 94.94 131 ALA A C 1
ATOM 982 O O . ALA A 1 131 ? -11.074 5.856 -1.397 1.00 94.94 131 ALA A O 1
ATOM 983 N N . THR A 1 132 ? -11.643 5.780 0.771 1.00 95.19 132 THR A N 1
ATOM 984 C CA . THR A 1 132 ? -10.912 4.544 1.075 1.00 95.19 132 THR A CA 1
ATOM 985 C C . THR A 1 132 ? -11.350 3.373 0.195 1.00 95.19 132 THR A C 1
ATOM 987 O O . THR A 1 132 ? -10.498 2.630 -0.305 1.00 95.19 132 THR A O 1
ATOM 990 N N . GLY A 1 133 ? -12.660 3.216 -0.022 1.00 95.81 133 GLY A N 1
ATOM 991 C CA . GLY A 1 133 ? -13.220 2.185 -0.894 1.00 95.81 133 GLY A CA 1
ATOM 992 C C . GLY A 1 133 ? -12.801 2.357 -2.355 1.00 95.81 133 GLY A C 1
ATOM 993 O O . GLY A 1 133 ? -12.392 1.387 -2.993 1.00 95.81 133 GLY A O 1
ATOM 994 N N . LEU A 1 134 ? -12.828 3.589 -2.868 1.00 95.94 134 LEU A N 1
ATOM 995 C CA . LEU A 1 134 ? -12.378 3.911 -4.224 1.00 95.94 134 LEU A CA 1
ATOM 996 C C . LEU A 1 134 ? -10.880 3.659 -4.404 1.00 95.94 134 LEU A C 1
ATOM 998 O O . LEU A 1 134 ? -10.486 3.082 -5.414 1.00 95.94 134 LEU A O 1
ATOM 1002 N N . ILE A 1 135 ? -10.050 4.025 -3.422 1.00 96.75 135 ILE A N 1
ATOM 1003 C CA . ILE A 1 135 ? -8.607 3.750 -3.453 1.00 96.75 135 ILE A CA 1
ATOM 1004 C C . ILE A 1 135 ? -8.350 2.246 -3.464 1.00 96.75 135 ILE A C 1
ATOM 1006 O O . ILE A 1 135 ? -7.546 1.779 -4.268 1.00 96.75 135 ILE A O 1
ATOM 1010 N N . LEU A 1 136 ? -9.044 1.475 -2.618 1.00 97.75 136 LEU A N 1
ATOM 1011 C CA . LEU A 1 136 ? -8.904 0.020 -2.594 1.00 97.75 136 LEU A CA 1
ATOM 1012 C C . LEU A 1 136 ? -9.293 -0.595 -3.943 1.00 97.75 136 LEU A C 1
ATOM 1014 O O . LEU A 1 136 ? -8.548 -1.411 -4.487 1.00 97.75 136 LEU A O 1
ATOM 1018 N N . LEU A 1 137 ? -10.443 -0.191 -4.489 1.00 97.62 137 LEU A N 1
ATOM 1019 C CA . LEU A 1 137 ? -10.927 -0.677 -5.775 1.00 97.62 137 LEU A CA 1
ATOM 1020 C C . LEU A 1 137 ? -9.944 -0.332 -6.899 1.00 97.62 137 LEU A C 1
ATOM 1022 O O . LEU A 1 137 ? -9.561 -1.214 -7.666 1.00 97.62 137 LEU A O 1
ATOM 1026 N N . ALA A 1 138 ? -9.496 0.923 -6.971 1.00 96.94 138 ALA A N 1
ATOM 1027 C CA . ALA A 1 138 ? -8.530 1.377 -7.963 1.00 96.94 138 ALA A CA 1
ATOM 1028 C C . ALA A 1 138 ? -7.204 0.617 -7.840 1.00 96.94 138 ALA A C 1
ATOM 1030 O O . ALA A 1 138 ? -6.712 0.094 -8.837 1.00 96.94 138 ALA A O 1
ATOM 1031 N N . ALA A 1 139 ? -6.659 0.483 -6.628 1.00 97.12 139 ALA A N 1
ATOM 1032 C CA . ALA A 1 139 ? -5.422 -0.249 -6.375 1.00 97.12 139 ALA A CA 1
ATOM 1033 C C . ALA A 1 139 ? -5.527 -1.714 -6.819 1.00 97.12 139 ALA A C 1
ATOM 1035 O O . ALA A 1 139 ? -4.621 -2.224 -7.477 1.00 97.12 139 ALA A O 1
ATOM 1036 N N . LEU A 1 140 ? -6.637 -2.384 -6.495 1.00 98.06 140 LEU A N 1
ATOM 1037 C CA . LEU A 1 140 ? -6.873 -3.776 -6.863 1.00 98.06 140 LEU A CA 1
ATOM 1038 C C . LEU A 1 140 ? -7.002 -3.945 -8.382 1.00 98.06 140 LEU A C 1
ATOM 1040 O O . LEU A 1 140 ? -6.321 -4.788 -8.966 1.00 98.06 140 LEU A O 1
ATOM 1044 N N . VAL A 1 141 ? -7.846 -3.133 -9.025 1.00 97.94 141 VAL A N 1
ATOM 1045 C CA . VAL A 1 141 ? -8.067 -3.184 -10.476 1.00 97.94 141 VAL A CA 1
ATOM 1046 C C . VAL A 1 141 ? -6.769 -2.891 -11.217 1.00 97.94 141 VAL A C 1
ATOM 1048 O O . VAL A 1 141 ? -6.364 -3.673 -12.074 1.00 97.94 141 VAL A O 1
ATOM 1051 N N . LEU A 1 142 ? -6.078 -1.808 -10.863 1.00 96.75 142 LEU A N 1
ATOM 1052 C CA . LEU A 1 142 ? -4.833 -1.422 -11.516 1.00 96.75 142 LEU A CA 1
ATOM 1053 C C . LEU A 1 142 ? -3.723 -2.449 -11.285 1.00 96.75 142 LEU A C 1
ATOM 1055 O O . LEU A 1 142 ? -2.961 -2.722 -12.211 1.00 96.75 142 LEU A O 1
ATOM 1059 N N . TYR A 1 143 ? -3.655 -3.070 -10.103 1.00 96.25 143 TYR A N 1
ATOM 1060 C CA . TYR A 1 143 ? -2.731 -4.175 -9.852 1.00 96.25 143 TYR A CA 1
ATOM 1061 C C . TYR A 1 143 ? -3.013 -5.363 -10.779 1.00 96.25 143 TYR A C 1
ATOM 1063 O O . TYR A 1 143 ? -2.099 -5.856 -11.442 1.00 96.25 143 TYR A O 1
ATOM 1071 N N . VAL A 1 144 ? -4.272 -5.803 -10.874 1.00 97.38 144 VAL A N 1
ATOM 1072 C CA . VAL A 1 144 ? -4.665 -6.914 -11.753 1.00 97.38 144 VAL A CA 1
ATOM 1073 C C . VAL A 1 144 ? -4.363 -6.581 -13.213 1.00 97.38 144 VAL A C 1
ATOM 1075 O O . VAL A 1 144 ? -3.710 -7.370 -13.893 1.00 97.38 144 VAL A O 1
ATOM 1078 N N . VAL A 1 145 ? -4.760 -5.399 -13.686 1.00 97.44 145 VAL A N 1
ATOM 1079 C CA . VAL A 1 145 ? -4.509 -4.962 -15.066 1.00 97.44 145 VAL A CA 1
ATOM 1080 C C . VAL A 1 145 ? -3.010 -4.894 -15.352 1.00 97.44 145 VAL A C 1
ATOM 1082 O O . VAL A 1 145 ? -2.568 -5.441 -16.358 1.00 97.44 145 VAL A O 1
ATOM 1085 N N . ALA A 1 146 ? -2.199 -4.315 -14.463 1.00 95.25 146 ALA A N 1
ATOM 1086 C CA . ALA A 1 146 ? -0.749 -4.258 -14.649 1.00 95.25 146 ALA A CA 1
ATOM 1087 C C . ALA A 1 146 ? -0.118 -5.656 -14.753 1.00 95.25 146 ALA A C 1
ATOM 1089 O O . ALA A 1 146 ? 0.762 -5.885 -15.586 1.00 95.25 146 ALA A O 1
ATOM 1090 N N . ARG A 1 147 ? -0.609 -6.623 -13.965 1.00 94.62 147 ARG A N 1
ATOM 1091 C CA . ARG A 1 147 ? -0.171 -8.025 -14.039 1.00 94.62 147 ARG A CA 1
ATOM 1092 C C . ARG A 1 147 ? -0.590 -8.709 -15.339 1.00 94.62 147 ARG A C 1
ATOM 1094 O O . ARG A 1 147 ? 0.204 -9.484 -15.864 1.00 94.62 147 ARG A O 1
ATOM 1101 N N . LEU A 1 148 ? -1.789 -8.426 -15.849 1.00 96.44 148 LEU A N 1
ATOM 1102 C CA . LEU A 1 148 ? -2.291 -8.986 -17.109 1.00 96.44 148 LEU A CA 1
ATOM 1103 C C . LEU A 1 148 ? -1.571 -8.408 -18.331 1.00 96.44 148 LEU A C 1
ATOM 1105 O O . LEU A 1 148 ? -1.240 -9.149 -19.250 1.00 96.44 148 LEU A O 1
ATOM 1109 N N . VAL A 1 149 ? -1.302 -7.101 -18.330 1.00 96.94 149 VAL A N 1
ATOM 1110 C CA . VAL A 1 149 ? -0.575 -6.422 -19.414 1.00 96.94 149 VAL A CA 1
ATOM 1111 C C . VAL A 1 149 ? 0.894 -6.863 -19.456 1.00 96.94 149 VAL A C 1
ATOM 1113 O O . VAL A 1 149 ? 1.493 -6.880 -20.528 1.00 96.94 149 VAL A O 1
ATOM 1116 N N . ALA A 1 150 ? 1.474 -7.229 -18.305 1.00 92.88 150 ALA A N 1
ATOM 1117 C CA . ALA A 1 150 ? 2.850 -7.719 -18.177 1.00 92.88 150 ALA A CA 1
ATOM 1118 C C . ALA A 1 150 ? 3.906 -6.785 -18.813 1.00 92.88 150 ALA A C 1
ATOM 1120 O O . ALA A 1 150 ? 4.926 -7.235 -19.334 1.00 92.88 150 ALA A O 1
ATOM 1121 N N . ASN A 1 151 ? 3.660 -5.471 -18.754 1.00 94.88 151 ASN A N 1
ATOM 1122 C CA . ASN A 1 151 ? 4.553 -4.436 -19.267 1.00 94.88 151 ASN A CA 1
ATOM 1123 C C . ASN A 1 151 ? 5.141 -3.610 -18.111 1.00 94.88 151 ASN A C 1
ATOM 1125 O O . ASN A 1 151 ? 4.408 -3.077 -17.270 1.00 94.88 151 ASN A O 1
ATOM 1129 N N . ASP A 1 152 ? 6.469 -3.492 -18.090 1.00 93.44 152 ASP A N 1
ATOM 1130 C CA . ASP A 1 152 ? 7.209 -2.808 -17.025 1.00 93.44 152 ASP A CA 1
ATOM 1131 C C . ASP A 1 152 ? 6.922 -1.297 -16.967 1.00 93.44 152 ASP A C 1
ATOM 1133 O O . ASP A 1 152 ? 6.760 -0.740 -15.881 1.00 93.44 152 ASP A O 1
ATOM 1137 N N . GLU A 1 153 ? 6.811 -0.628 -18.121 1.00 93.31 153 GLU A N 1
ATOM 1138 C CA . GLU A 1 153 ? 6.515 0.811 -18.180 1.00 93.31 153 GLU A CA 1
ATOM 1139 C C . GLU A 1 153 ? 5.093 1.091 -17.702 1.00 93.31 153 GLU A C 1
ATOM 1141 O O . GLU A 1 153 ? 4.884 1.972 -16.871 1.00 93.31 153 GLU A O 1
ATOM 1146 N N . PHE A 1 154 ? 4.126 0.293 -18.161 1.00 95.19 154 PHE A N 1
ATOM 1147 C CA . PHE A 1 154 ? 2.741 0.398 -17.712 1.00 95.19 154 PHE A CA 1
ATOM 1148 C C . PHE A 1 154 ? 2.628 0.198 -16.196 1.00 95.19 154 PHE A C 1
ATOM 1150 O O . PHE A 1 154 ? 1.971 0.980 -15.511 1.00 95.19 154 PHE A O 1
ATOM 1157 N N . THR A 1 155 ? 3.327 -0.804 -15.656 1.00 95.31 155 THR A N 1
ATOM 1158 C CA . THR A 1 155 ? 3.367 -1.061 -14.210 1.00 95.31 155 THR A CA 1
ATOM 1159 C C . THR A 1 155 ? 3.957 0.126 -13.449 1.00 95.31 155 THR A C 1
ATOM 1161 O O . THR A 1 155 ? 3.400 0.531 -12.433 1.00 95.31 155 THR A O 1
ATOM 1164 N N . ALA A 1 156 ? 5.039 0.731 -13.945 1.00 95.62 156 ALA A N 1
ATOM 1165 C CA . ALA A 1 156 ? 5.622 1.913 -13.318 1.00 95.62 156 ALA A CA 1
ATOM 1166 C C . ALA A 1 156 ? 4.691 3.127 -13.351 1.00 95.62 156 ALA A C 1
ATOM 1168 O O . ALA A 1 156 ? 4.577 3.818 -12.343 1.00 95.62 156 ALA A O 1
ATOM 1169 N N . ILE A 1 157 ? 4.006 3.371 -14.472 1.00 96.62 157 ILE A N 1
ATOM 1170 C CA . ILE A 1 157 ? 3.022 4.455 -14.588 1.00 96.62 157 ILE A CA 1
ATOM 1171 C C . ILE A 1 157 ? 1.896 4.246 -13.573 1.00 96.62 157 ILE A C 1
ATOM 1173 O O . ILE A 1 157 ? 1.563 5.164 -12.827 1.00 96.62 157 ILE A O 1
ATOM 1177 N N . VAL A 1 158 ? 1.361 3.025 -13.487 1.00 96.94 158 VAL A N 1
ATOM 1178 C CA . VAL A 1 158 ? 0.360 2.649 -12.480 1.00 96.94 158 VAL A CA 1
ATOM 1179 C C . VAL A 1 158 ? 0.879 2.915 -11.067 1.00 96.94 158 VAL A C 1
ATOM 1181 O O . VAL A 1 158 ? 0.168 3.517 -10.267 1.00 96.94 158 VAL A O 1
ATOM 1184 N N . SER A 1 159 ? 2.117 2.521 -10.754 1.00 97.19 159 SER A N 1
ATOM 1185 C CA . SER A 1 159 ? 2.719 2.793 -9.447 1.00 97.19 159 SER A CA 1
ATOM 1186 C C . SER A 1 159 ? 2.820 4.291 -9.158 1.00 97.19 159 SER A C 1
ATOM 1188 O O . SER A 1 159 ? 2.507 4.697 -8.044 1.00 97.19 159 SER A O 1
ATOM 1190 N N . VAL A 1 160 ? 3.211 5.122 -10.135 1.00 97.75 160 VAL A N 1
ATOM 1191 C CA . VAL A 1 160 ? 3.269 6.590 -9.979 1.00 97.75 160 VAL A CA 1
ATOM 1192 C C . VAL A 1 160 ? 1.889 7.159 -9.677 1.00 97.75 160 VAL A C 1
ATOM 1194 O O . VAL A 1 160 ? 1.740 7.903 -8.711 1.00 97.75 160 VAL A O 1
ATOM 1197 N N . LEU A 1 161 ? 0.878 6.778 -10.460 1.00 96.94 161 LEU A N 1
ATOM 1198 C CA . LEU A 1 161 ? -0.499 7.220 -10.242 1.00 96.94 161 LEU A CA 1
ATOM 1199 C C . LEU A 1 161 ? -0.983 6.828 -8.844 1.00 96.94 161 LEU A C 1
ATOM 1201 O O . LEU A 1 161 ? -1.495 7.669 -8.107 1.00 96.94 161 LEU A O 1
ATOM 1205 N N . MET A 1 162 ? -0.742 5.579 -8.443 1.00 96.88 162 MET A N 1
ATOM 1206 C CA . MET A 1 162 ? -1.100 5.091 -7.113 1.00 96.88 162 MET A CA 1
ATOM 1207 C C . MET A 1 162 ? -0.282 5.730 -5.989 1.00 96.88 162 MET A C 1
ATOM 1209 O O . MET A 1 162 ? -0.760 5.764 -4.865 1.00 96.88 162 MET A O 1
ATOM 1213 N N . GLY A 1 163 ? 0.904 6.272 -6.262 1.00 96.69 163 GLY A N 1
ATOM 1214 C CA . GLY A 1 163 ? 1.677 7.053 -5.295 1.00 96.69 163 GLY A CA 1
ATOM 1215 C C . GLY A 1 163 ? 1.171 8.483 -5.090 1.00 96.69 163 GLY A C 1
ATOM 1216 O O . GLY A 1 163 ? 1.590 9.128 -4.134 1.00 96.69 163 GLY A O 1
ATOM 1217 N N . ILE A 1 164 ? 0.286 8.979 -5.962 1.00 96.69 164 ILE A N 1
ATOM 1218 C CA . ILE A 1 164 ? -0.228 10.357 -5.936 1.00 96.69 164 ILE A CA 1
ATOM 1219 C C . ILE A 1 164 ? -1.706 10.385 -5.547 1.00 96.69 164 ILE A C 1
ATOM 1221 O O . ILE A 1 164 ? -2.085 11.090 -4.618 1.00 96.69 164 ILE A O 1
ATOM 1225 N N . VAL A 1 165 ? -2.548 9.622 -6.249 1.00 94.94 165 VAL A N 1
ATOM 1226 C CA . VAL A 1 165 ? -4.013 9.710 -6.137 1.00 94.94 165 VAL A CA 1
ATOM 1227 C C . VAL A 1 165 ? -4.523 9.525 -4.700 1.00 94.94 165 VAL A C 1
ATOM 1229 O O . VAL A 1 165 ? -5.333 10.348 -4.278 1.00 94.94 165 VAL A O 1
ATOM 1232 N N . PRO A 1 166 ? -4.052 8.541 -3.905 1.00 94.81 166 PRO A N 1
ATOM 1233 C CA . PRO A 1 166 ? -4.522 8.372 -2.530 1.00 94.81 166 PRO A CA 1
ATOM 1234 C C . PRO A 1 166 ? -4.345 9.613 -1.645 1.00 94.81 166 PRO A C 1
ATOM 1236 O O . PRO A 1 166 ? -5.203 9.874 -0.815 1.00 94.81 166 PRO A O 1
ATOM 1239 N N . TRP A 1 167 ? -3.296 10.415 -1.853 1.00 93.50 167 TRP A N 1
ATOM 1240 C CA . TRP A 1 167 ? -3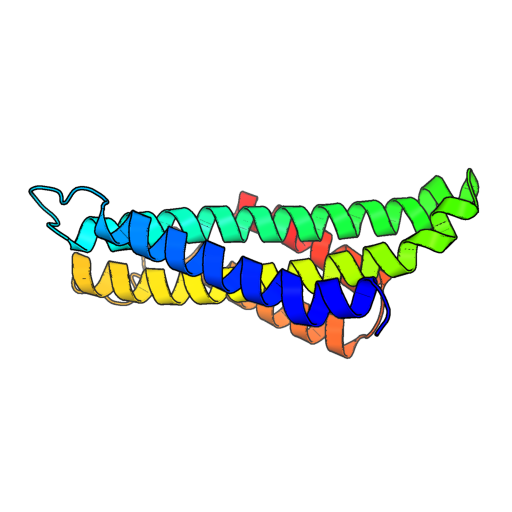.056 11.648 -1.087 1.00 93.50 167 TRP A CA 1
ATOM 1241 C C . TRP A 1 167 ? -3.997 12.799 -1.440 1.00 93.50 167 TRP A C 1
ATOM 1243 O O . TRP A 1 167 ? -4.102 13.752 -0.680 1.00 93.50 167 TRP A O 1
ATOM 1253 N N . ILE A 1 168 ? -4.627 12.748 -2.613 1.00 92.38 168 ILE A N 1
ATOM 1254 C CA . ILE A 1 168 ? -5.577 13.773 -3.059 1.00 92.38 168 ILE A CA 1
ATOM 1255 C C . ILE A 1 168 ? -6.984 13.452 -2.543 1.00 92.38 168 ILE A C 1
ATOM 1257 O O . ILE A 1 168 ? -7.797 14.352 -2.355 1.00 92.38 168 ILE A O 1
ATOM 1261 N N . VAL A 1 169 ? -7.282 12.162 -2.373 1.00 89.06 169 VAL A N 1
ATOM 1262 C CA . VAL A 1 169 ? -8.637 11.662 -2.112 1.00 89.06 169 VAL A CA 1
ATOM 1263 C C . VAL A 1 169 ? -8.897 11.414 -0.617 1.00 89.06 169 VAL A C 1
ATOM 1265 O O . VAL A 1 169 ? -10.057 11.447 -0.211 1.00 89.06 169 VAL A O 1
ATOM 1268 N N . VAL A 1 170 ? -7.854 11.166 0.189 1.00 81.25 170 VAL A N 1
ATOM 1269 C CA . VAL A 1 170 ? -7.919 11.029 1.664 1.00 81.25 170 VAL A CA 1
ATOM 1270 C C . VAL A 1 170 ? -7.777 12.385 2.339 1.00 81.25 170 VAL A C 1
ATOM 1272 O O . VAL A 1 170 ? -8.578 12.645 3.266 1.00 81.25 170 VAL A O 1
#

Sequence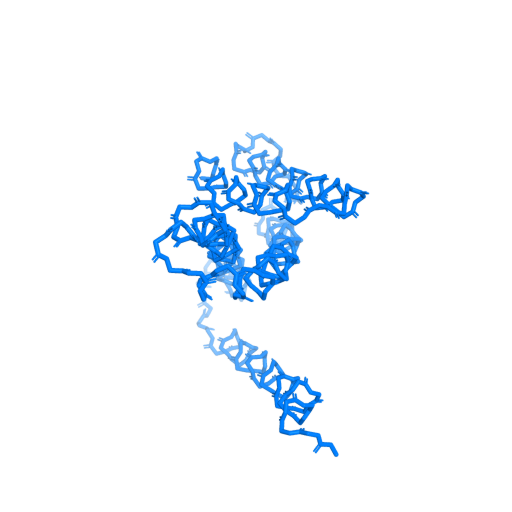 (170 aa):
MTRLEILRNRVLPVLAVVLFALLLLWVVLAPSETRLGNLVKLVFVHGALVWSGLLAFTIAGALGLVSLAARHLLGAIAPAARTHAPVLYRGAASAGLAALIVWIAYVISSMAVTGLTWGQVIAWDEPRVQATGLILLAALVLYVVARLVANDEFTAIVSVLMGIVPWIVV

Radius of gyration: 19.07 Å; Cα contacts (8 Å, |Δi|>4): 192; chains: 1; bounding box: 47×34×53 Å

Foldseek 3Di:
DDPVCCCVVPVVVVVVVVVVVVLVVCLVPDAADPQCGSLVSLVVVLVVLLVVLLVLLLQLQVLLVQLCCLCPPCCVVDVVSNVCSVVSLVVSLVSLVVSLVSLVVSLCSQQVSCCSNPVGSQDPVDQVSVLSVVLNVLSVVLNVVCVVVVDSNSSSVSSNCSNPSSVVRD

Solvent-accessible surface area (backbone atoms only — not comparable to full-atom values): 8627 Å² total; per-residue (Å²): 130,55,75,66,51,47,42,63,74,47,47,50,56,52,49,51,52,50,53,50,52,50,50,53,50,50,49,70,69,49,80,64,45,96,87,56,34,69,57,49,44,54,50,52,51,36,55,50,29,50,54,51,16,53,50,27,18,33,51,4,10,50,30,8,48,52,21,51,41,21,51,68,58,41,25,76,80,37,62,70,41,38,73,49,20,68,59,30,33,52,46,9,55,53,32,37,51,51,14,48,54,37,41,53,53,24,53,55,40,46,31,52,48,37,25,76,73,70,76,40,53,73,62,76,88,39,69,63,51,48,34,52,50,50,47,51,51,49,51,52,52,51,50,52,49,35,62,72,69,69,40,61,68,61,38,18,52,50,20,32,50,53,31,48,54,56,78,76,58,107

Secondary structure (DSSP, 8-state):
--HHHHIIIIIHHHHHHHHHHHHHHHHHHSPPBTTTBTHHHHHHHHHHHHHHHHHHHHHHHHHHHHHHHHHHTGGGT-HHHHHHHHHHHHHHHHHHHHHHHHHHHHHHHHHHHHHHHHS-S--TTSHHHHHHHHHHHHHHHHHHHHHHHT-HHHHHHHHHHHHHHHHHH-